Protein AF-A0A4Q5SFA4-F1 (afdb_monomer_lite)

Sequence (70 aa):
MLRFAVLLAMATPAVAQDATIADAAWLAGRWVGEGLGGQVEESWSPAMGGQMAGHFTLVQDGKPVFYELM

Secondary structure (DSSP, 8-state):
---PPP--PPPPPPPPPPP-GGGGGGG-EEEEEEETTEEEEEEEPPPBTTB--EEEEEEETTEEEEEEE-

Structure (mmCIF, N/CA/C/O backbone):
data_AF-A0A4Q5SFA4-F1
#
_entry.id   AF-A0A4Q5SFA4-F1
#
loop_
_atom_site.group_PDB
_atom_site.id
_atom_site.type_symbol
_atom_site.label_atom_id
_atom_site.label_alt_id
_atom_site.label_comp_id
_atom_site.label_asym_id
_atom_site.label_entity_id
_atom_site.label_seq_id
_atom_site.pdbx_PDB_ins_code
_atom_site.Cartn_x
_atom_site.Cartn_y
_atom_site.Cartn_z
_atom_site.occupancy
_atom_site.B_iso_or_equiv
_atom_site.auth_seq_id
_atom_site.auth_comp_id
_atom_site.auth_asym_id
_atom_site.auth_atom_id
_atom_site.pdbx_PDB_model_num
ATOM 1 N N . MET A 1 1 ? 41.753 -50.205 -14.644 1.00 45.28 1 MET A N 1
ATOM 2 C CA . MET A 1 1 ? 41.898 -48.930 -13.904 1.00 45.28 1 MET A CA 1
ATOM 3 C C . MET A 1 1 ? 41.175 -47.846 -14.690 1.00 45.28 1 MET A C 1
ATOM 5 O O . MET A 1 1 ? 41.707 -47.397 -15.695 1.00 45.28 1 MET A O 1
ATOM 9 N N . LEU A 1 2 ? 39.941 -47.499 -14.316 1.00 43.34 2 LEU A N 1
ATOM 10 C CA . LEU A 1 2 ? 39.141 -46.508 -15.043 1.00 43.34 2 LEU A CA 1
ATOM 11 C C . LEU A 1 2 ? 39.336 -45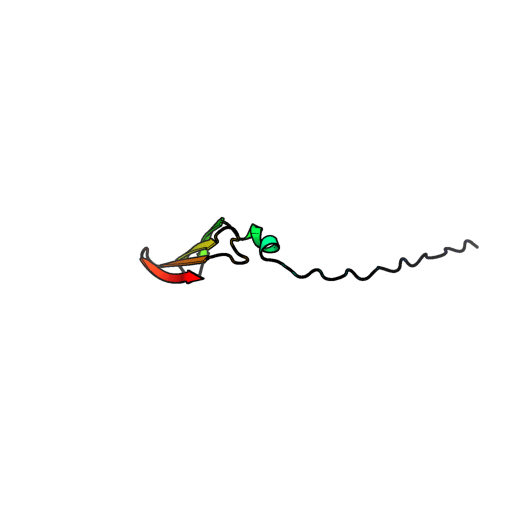.131 -14.394 1.00 43.34 2 LEU A C 1
ATOM 13 O O . LEU A 1 2 ? 39.031 -44.958 -13.217 1.00 43.34 2 LEU A O 1
ATOM 17 N N . ARG A 1 3 ? 39.898 -44.174 -15.139 1.00 58.12 3 ARG A N 1
ATOM 18 C CA . ARG A 1 3 ? 40.106 -42.792 -14.685 1.00 58.12 3 ARG A CA 1
ATOM 19 C C . ARG A 1 3 ? 38.845 -41.976 -14.974 1.00 58.12 3 ARG A C 1
ATOM 21 O O . ARG A 1 3 ? 38.534 -41.741 -16.135 1.00 58.12 3 ARG A O 1
ATOM 28 N N . PHE A 1 4 ? 38.145 -41.541 -13.929 1.00 52.97 4 PHE A N 1
ATOM 29 C CA . PHE A 1 4 ? 37.113 -40.507 -14.029 1.00 52.97 4 PHE A CA 1
ATOM 30 C C . PHE A 1 4 ? 37.789 -39.132 -14.039 1.00 52.97 4 PHE A C 1
ATOM 32 O O . PHE A 1 4 ? 38.471 -38.771 -13.082 1.00 52.97 4 PHE A O 1
ATOM 39 N N . ALA A 1 5 ? 37.618 -38.374 -15.121 1.00 62.72 5 ALA A N 1
ATOM 40 C CA . ALA A 1 5 ? 37.963 -36.958 -15.158 1.00 62.72 5 ALA A CA 1
ATOM 41 C C . ALA A 1 5 ? 36.745 -36.155 -14.681 1.00 62.72 5 ALA A C 1
ATOM 43 O O . ALA A 1 5 ? 35.673 -36.243 -15.278 1.00 62.72 5 ALA A O 1
ATOM 44 N N . VAL A 1 6 ? 36.897 -35.399 -13.594 1.00 67.00 6 VAL A N 1
ATOM 45 C CA . VAL A 1 6 ? 35.882 -34.442 -13.135 1.00 67.00 6 VAL A CA 1
ATOM 46 C C . VAL A 1 6 ? 36.059 -33.160 -13.942 1.00 67.00 6 VAL A C 1
ATOM 48 O O . VAL A 1 6 ? 37.109 -32.523 -13.872 1.00 67.00 6 VAL A O 1
ATOM 51 N N . LEU A 1 7 ? 35.042 -32.790 -14.720 1.00 67.44 7 LEU A N 1
ATOM 52 C CA . LEU A 1 7 ? 34.975 -31.494 -15.386 1.00 67.44 7 LEU A CA 1
ATOM 53 C C . LEU A 1 7 ? 34.408 -30.476 -14.389 1.00 67.44 7 LEU A C 1
ATOM 55 O O . LEU A 1 7 ? 33.236 -30.548 -14.025 1.00 67.44 7 LEU A O 1
ATOM 59 N N . LEU A 1 8 ? 35.241 -29.548 -13.920 1.00 67.56 8 LEU A N 1
ATOM 60 C CA . LEU A 1 8 ? 34.806 -28.461 -13.047 1.00 67.56 8 LEU A CA 1
ATOM 61 C C . LEU A 1 8 ? 34.197 -27.344 -13.906 1.00 67.56 8 LEU A C 1
ATOM 63 O O . LEU A 1 8 ? 34.920 -26.614 -14.582 1.00 67.56 8 LEU A O 1
ATOM 67 N N . ALA A 1 9 ? 32.870 -27.221 -13.897 1.00 72.00 9 ALA A N 1
ATOM 68 C CA . ALA A 1 9 ? 32.187 -26.082 -14.499 1.00 72.00 9 ALA A CA 1
ATOM 69 C C . ALA A 1 9 ? 32.495 -24.816 -13.682 1.00 72.00 9 ALA A C 1
ATOM 71 O O . ALA A 1 9 ? 32.155 -24.728 -12.503 1.00 72.00 9 ALA A O 1
ATOM 72 N N . MET A 1 10 ? 33.154 -23.838 -14.301 1.00 70.62 10 MET A N 1
ATOM 73 C CA . MET A 1 10 ? 33.310 -22.500 -13.731 1.00 70.62 10 MET A CA 1
ATOM 74 C C . MET A 1 10 ? 31.965 -21.775 -13.834 1.00 70.62 10 MET A C 1
ATOM 76 O O . MET A 1 10 ? 31.478 -21.540 -14.939 1.00 70.62 10 MET A O 1
ATOM 80 N N . ALA A 1 11 ? 31.358 -21.425 -12.700 1.00 71.38 11 ALA A N 1
ATOM 81 C CA . ALA A 1 11 ? 30.185 -20.560 -12.693 1.00 71.38 11 ALA A CA 1
ATOM 82 C C . ALA A 1 11 ? 30.610 -19.136 -13.078 1.00 71.38 11 ALA A C 1
ATOM 84 O O . ALA A 1 11 ? 31.469 -18.539 -12.428 1.00 71.38 11 ALA A O 1
ATOM 85 N N . THR A 1 12 ? 30.024 -18.586 -14.139 1.00 70.38 12 THR A N 1
ATOM 86 C CA . THR A 1 12 ? 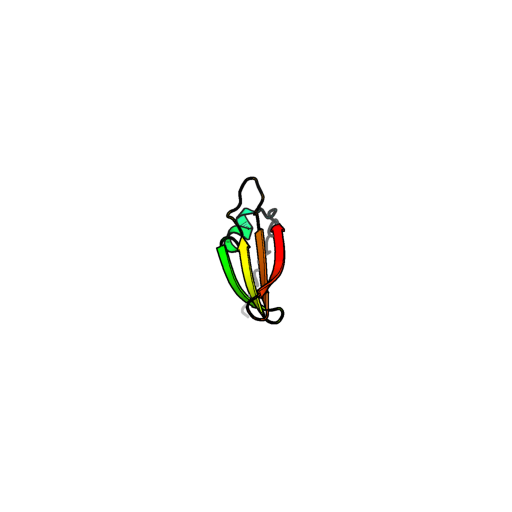30.155 -17.162 -14.460 1.00 70.38 12 THR A CA 1
ATOM 87 C C . THR A 1 12 ? 29.445 -16.341 -13.384 1.00 70.38 12 THR A C 1
ATOM 89 O O . THR A 1 12 ? 28.285 -16.643 -13.089 1.00 70.38 12 THR A O 1
ATOM 92 N N . PRO A 1 13 ? 30.087 -15.314 -12.799 1.00 68.56 13 PRO A N 1
ATOM 93 C CA . PRO A 1 13 ? 29.411 -14.445 -11.849 1.00 68.56 13 PRO A CA 1
ATOM 94 C C . PRO A 1 13 ? 28.257 -13.738 -12.564 1.00 68.56 13 PRO A C 1
ATOM 96 O O . PRO A 1 13 ? 28.446 -13.145 -13.627 1.00 68.56 13 PRO A O 1
ATOM 99 N N . ALA A 1 14 ? 27.054 -13.830 -11.999 1.00 74.75 14 ALA A N 1
ATOM 100 C CA . ALA A 1 14 ? 25.926 -13.049 -12.476 1.00 74.75 14 ALA A CA 1
ATOM 101 C C . ALA A 1 14 ? 26.233 -11.565 -12.242 1.00 74.75 14 ALA A C 1
ATOM 103 O O . ALA A 1 14 ? 26.576 -11.166 -11.127 1.00 74.75 14 ALA A O 1
ATOM 104 N N . VAL A 1 15 ? 26.133 -10.753 -13.292 1.00 71.88 15 VAL A N 1
ATOM 105 C CA . VAL A 1 15 ? 26.168 -9.297 -13.150 1.00 71.88 15 VAL A CA 1
ATOM 106 C C . VAL A 1 15 ? 24.860 -8.893 -12.476 1.00 71.88 15 VAL A C 1
ATOM 108 O O . VAL A 1 15 ? 23.787 -9.199 -12.992 1.00 71.88 15 VAL A O 1
ATOM 111 N N . ALA A 1 16 ? 24.947 -8.259 -11.306 1.00 74.50 16 ALA A N 1
ATOM 112 C CA . ALA A 1 16 ? 23.776 -7.702 -10.645 1.00 74.50 16 ALA A CA 1
ATOM 113 C C . ALA A 1 16 ? 23.215 -6.575 -11.521 1.00 74.50 16 ALA A C 1
ATOM 115 O O . ALA A 1 16 ? 23.934 -5.639 -11.867 1.00 74.50 16 ALA A O 1
ATOM 116 N N . GLN A 1 17 ? 21.953 -6.704 -11.914 1.00 79.25 17 GLN A N 1
ATOM 117 C CA . GLN A 1 17 ? 21.220 -5.650 -12.598 1.00 79.25 17 GLN A CA 1
ATOM 118 C C . GLN A 1 17 ? 20.609 -4.722 -11.544 1.00 79.25 17 GLN A C 1
ATOM 120 O O . GLN A 1 17 ? 20.098 -5.206 -10.532 1.00 79.25 17 GLN A O 1
ATOM 125 N N . ASP A 1 18 ? 20.662 -3.409 -11.775 1.00 88.81 18 ASP A N 1
ATOM 126 C CA . ASP A 1 18 ? 20.011 -2.442 -10.892 1.00 88.81 18 ASP A CA 1
ATOM 127 C C . ASP A 1 18 ? 18.500 -2.701 -10.872 1.00 88.81 18 ASP A C 1
ATOM 129 O O . ASP A 1 18 ? 17.859 -2.783 -11.924 1.00 88.81 18 ASP A O 1
ATOM 133 N N . ALA A 1 19 ? 17.940 -2.843 -9.670 1.00 91.62 19 ALA A N 1
ATOM 134 C CA . ALA A 1 19 ? 16.506 -3.012 -9.490 1.00 91.62 19 ALA A CA 1
ATOM 135 C C . ALA A 1 19 ? 15.761 -1.721 -9.854 1.00 91.62 19 ALA A C 1
ATOM 137 O O . ALA A 1 19 ? 16.227 -0.604 -9.617 1.00 91.62 19 ALA A O 1
ATOM 138 N N . THR A 1 20 ? 14.567 -1.887 -10.398 1.00 93.56 20 THR A N 1
ATOM 139 C CA . THR A 1 20 ? 13.670 -0.819 -10.828 1.00 93.56 20 THR A CA 1
ATOM 140 C C . THR A 1 20 ? 12.334 -0.926 -10.101 1.00 93.56 20 THR A C 1
ATOM 142 O O . THR A 1 20 ? 11.980 -1.968 -9.554 1.00 93.56 20 THR A O 1
ATOM 145 N N . ILE A 1 21 ? 11.523 0.134 -10.153 1.00 95.69 21 ILE A N 1
ATOM 146 C CA . ILE A 1 21 ? 10.161 0.094 -9.599 1.00 95.69 21 ILE A CA 1
ATOM 147 C C . ILE A 1 21 ? 9.278 -0.978 -10.268 1.00 95.69 21 ILE A C 1
ATOM 149 O O . ILE A 1 21 ? 8.325 -1.462 -9.665 1.00 95.69 21 ILE A O 1
ATOM 153 N N . ALA A 1 22 ? 9.601 -1.391 -11.501 1.00 94.25 22 ALA A N 1
ATOM 154 C CA . ALA A 1 22 ? 8.874 -2.450 -12.197 1.00 94.25 22 ALA A CA 1
ATOM 155 C C . ALA A 1 22 ? 9.078 -3.824 -11.538 1.00 94.25 22 ALA A C 1
ATOM 157 O O . ALA A 1 22 ? 8.173 -4.656 -11.576 1.00 94.25 22 ALA A O 1
ATOM 158 N N . ASP A 1 23 ? 10.211 -4.042 -10.865 1.00 95.88 23 ASP A N 1
ATOM 159 C CA . ASP A 1 23 ? 10.481 -5.282 -10.129 1.00 95.88 23 ASP A CA 1
ATOM 160 C C . ASP A 1 23 ? 9.596 -5.411 -8.872 1.00 95.88 23 ASP A C 1
ATOM 162 O O . ASP A 1 23 ? 9.386 -6.511 -8.358 1.00 95.88 23 ASP A O 1
ATOM 166 N N . ALA A 1 24 ? 9.004 -4.300 -8.415 1.00 96.19 24 ALA A N 1
ATOM 167 C CA . ALA A 1 24 ? 8.022 -4.243 -7.333 1.00 96.19 24 ALA A CA 1
ATOM 168 C C . ALA A 1 24 ? 6.561 -4.247 -7.826 1.00 96.19 24 ALA A C 1
ATOM 170 O O . ALA A 1 24 ? 5.644 -4.070 -7.026 1.00 96.19 24 ALA A O 1
ATOM 171 N N . ALA A 1 25 ? 6.303 -4.480 -9.121 1.00 96.62 25 ALA A N 1
ATOM 172 C CA . ALA A 1 25 ? 4.949 -4.429 -9.686 1.00 96.62 25 ALA A CA 1
ATOM 173 C C . ALA A 1 25 ? 3.954 -5.397 -9.018 1.00 96.62 25 ALA A C 1
ATOM 175 O O . ALA A 1 25 ? 2.751 -5.153 -9.048 1.00 96.62 25 ALA A O 1
ATOM 176 N N . TRP A 1 26 ? 4.446 -6.468 -8.388 1.00 96.94 26 TRP A N 1
ATOM 177 C CA . TRP A 1 26 ? 3.632 -7.416 -7.624 1.00 96.94 26 TRP A CA 1
ATOM 178 C C . TRP A 1 26 ? 2.961 -6.793 -6.392 1.00 96.94 26 TRP A C 1
ATOM 180 O O . TRP A 1 26 ? 1.973 -7.339 -5.909 1.00 96.94 26 TRP A O 1
ATOM 190 N N . LEU A 1 27 ? 3.485 -5.673 -5.884 1.00 97.56 27 LEU A N 1
ATOM 191 C CA . LEU A 1 27 ? 2.944 -4.979 -4.718 1.00 97.56 27 LEU A CA 1
ATOM 192 C C . LEU A 1 27 ? 1.667 -4.195 -5.059 1.00 97.56 27 LEU A C 1
ATOM 194 O O . LEU A 1 27 ? 0.823 -3.985 -4.187 1.00 97.56 27 LEU A O 1
ATOM 198 N N . ALA A 1 28 ? 1.508 -3.786 -6.324 1.00 98.38 28 ALA A N 1
ATOM 199 C CA . ALA A 1 28 ? 0.347 -3.033 -6.781 1.00 98.38 28 ALA A CA 1
ATOM 200 C C . ALA A 1 28 ? -0.947 -3.821 -6.540 1.00 98.38 28 ALA A C 1
ATOM 202 O O . ALA A 1 28 ? -1.098 -4.961 -6.982 1.00 98.38 28 ALA A O 1
ATOM 203 N N . GLY A 1 29 ? -1.905 -3.189 -5.870 1.00 98.31 29 GLY A N 1
ATOM 204 C CA . GLY A 1 29 ? -3.155 -3.830 -5.485 1.00 98.31 29 GLY A CA 1
ATOM 205 C C . GLY A 1 29 ? -3.626 -3.408 -4.104 1.00 98.31 29 GLY A C 1
ATOM 206 O O . GLY A 1 29 ? -3.170 -2.407 -3.554 1.00 98.31 29 GLY A O 1
ATOM 207 N N . ARG A 1 30 ? -4.571 -4.187 -3.574 1.00 98.31 30 ARG A N 1
ATOM 208 C CA . ARG A 1 30 ? -5.208 -3.973 -2.276 1.00 98.31 30 ARG A CA 1
ATOM 209 C C . ARG A 1 30 ? -4.988 -5.196 -1.398 1.00 98.31 30 ARG A C 1
ATOM 211 O O . ARG A 1 30 ? -5.390 -6.303 -1.760 1.00 98.31 30 ARG A O 1
ATOM 218 N N . TRP A 1 31 ? -4.404 -4.964 -0.236 1.00 98.25 31 TRP A N 1
ATOM 219 C CA . TRP A 1 31 ? -4.065 -5.965 0.761 1.00 98.25 31 TRP A CA 1
ATOM 220 C C . TRP A 1 31 ? -4.928 -5.706 1.991 1.00 98.25 31 TRP A C 1
ATOM 222 O O . TRP A 1 31 ? -4.902 -4.613 2.547 1.00 98.25 31 TRP A O 1
ATOM 232 N N . VAL A 1 32 ? -5.734 -6.689 2.390 1.00 98.44 32 VAL A N 1
ATOM 233 C CA . VAL A 1 32 ? -6.647 -6.574 3.536 1.00 98.44 32 VAL A CA 1
ATOM 234 C C . VAL A 1 32 ? -6.402 -7.745 4.466 1.00 98.44 32 VAL A C 1
ATOM 236 O O . VAL A 1 32 ? -6.309 -8.886 4.009 1.00 98.44 32 VAL A O 1
ATOM 239 N N . GLY A 1 33 ? -6.329 -7.480 5.764 1.00 98.19 33 GLY A N 1
ATOM 240 C CA . GLY A 1 33 ? -6.117 -8.532 6.746 1.00 98.19 33 GLY A CA 1
ATOM 241 C C . GLY A 1 33 ? -6.236 -8.055 8.182 1.00 98.19 33 GLY A C 1
ATOM 242 O O . GLY A 1 33 ? -6.732 -6.966 8.464 1.00 98.19 33 GLY A O 1
ATOM 243 N N . GLU A 1 34 ? -5.767 -8.905 9.085 1.00 98.25 34 GLU A N 1
ATOM 244 C CA . GLU A 1 34 ? -5.656 -8.627 10.513 1.00 98.25 34 GLU A CA 1
ATOM 245 C C . GLU A 1 34 ? -4.201 -8.305 10.862 1.00 98.25 34 GLU A C 1
ATOM 247 O O . GLU A 1 34 ? -3.273 -8.992 10.430 1.00 98.25 34 GLU A O 1
ATOM 252 N N . GLY A 1 35 ? -3.993 -7.259 11.655 1.00 96.31 35 GLY A N 1
ATOM 253 C CA . GLY A 1 35 ? -2.668 -6.819 12.072 1.00 96.31 35 GLY A CA 1
ATOM 254 C C . GLY A 1 35 ? -2.757 -5.700 13.099 1.00 96.31 35 GLY A C 1
ATOM 255 O O . GLY A 1 35 ? -3.760 -4.999 13.183 1.00 96.31 35 GLY A O 1
ATOM 256 N N . LEU A 1 36 ? -1.714 -5.536 13.918 1.00 96.81 36 LEU A N 1
ATOM 257 C CA . LEU A 1 36 ? -1.627 -4.439 14.898 1.00 96.81 36 LEU A CA 1
ATOM 258 C C . LEU A 1 36 ? -2.856 -4.342 15.834 1.00 96.81 36 LEU A C 1
ATOM 260 O O . LEU A 1 36 ? -3.252 -3.255 16.245 1.00 96.81 36 LEU A O 1
ATOM 264 N N . GLY A 1 37 ? -3.483 -5.477 16.160 1.00 97.69 37 GLY A N 1
ATOM 265 C CA . GLY A 1 37 ? -4.667 -5.529 17.025 1.00 97.69 37 GLY A CA 1
ATOM 266 C C . GLY A 1 37 ? -5.977 -5.071 16.373 1.00 97.69 37 GLY A C 1
ATOM 267 O O . GLY A 1 37 ? -6.928 -4.788 17.096 1.00 97.69 37 GLY A O 1
ATOM 268 N N . GLY A 1 38 ? -6.047 -4.979 15.042 1.00 98.19 38 GLY A N 1
ATOM 269 C CA . GLY A 1 38 ? -7.260 -4.594 14.321 1.00 98.19 38 GLY A CA 1
ATOM 270 C C . GLY A 1 38 ? -7.288 -5.062 12.864 1.00 98.19 38 GLY A C 1
ATOM 271 O O . GLY A 1 38 ? -6.472 -5.885 12.443 1.00 98.19 38 GLY A O 1
ATOM 272 N N . GLN A 1 39 ? -8.228 -4.514 12.093 1.00 98.62 39 GLN A N 1
ATOM 273 C CA . GLN A 1 39 ? -8.253 -4.685 10.640 1.00 98.62 39 GLN A CA 1
ATOM 274 C C . GLN A 1 39 ? -7.279 -3.707 10.000 1.00 98.62 39 GLN A C 1
ATOM 276 O O . GLN A 1 39 ? -7.314 -2.510 10.295 1.00 98.62 39 GLN A O 1
ATOM 281 N N . VAL A 1 40 ? -6.456 -4.209 9.090 1.00 98.56 40 VAL A N 1
ATOM 282 C CA . VAL A 1 40 ? -5.536 -3.404 8.295 1.00 98.56 40 VAL A CA 1
ATOM 283 C C . VAL A 1 40 ? -5.907 -3.467 6.825 1.00 98.56 40 VAL A C 1
ATOM 285 O O . VAL A 1 40 ? -6.338 -4.502 6.308 1.00 98.56 40 VAL A O 1
ATOM 288 N N . GLU A 1 41 ? -5.711 -2.344 6.155 1.00 98.38 41 GLU A N 1
ATOM 289 C CA . GLU A 1 41 ? -5.770 -2.247 4.708 1.00 98.38 41 GLU A CA 1
ATOM 290 C C . GLU A 1 41 ? -4.577 -1.443 4.210 1.00 98.38 41 GLU A C 1
ATOM 292 O O . GLU A 1 41 ? -4.315 -0.346 4.699 1.00 98.38 41 GLU A O 1
ATOM 297 N N . GLU A 1 42 ? -3.888 -1.979 3.212 1.00 98.44 42 GLU A N 1
ATOM 298 C CA . GLU A 1 42 ? -2.820 -1.295 2.500 1.00 98.44 42 GLU A CA 1
ATOM 299 C C . GLU A 1 42 ? -3.092 -1.364 1.003 1.00 98.44 42 GLU A C 1
ATOM 301 O O . GLU A 1 42 ? -3.469 -2.411 0.470 1.00 98.44 42 GLU A O 1
ATOM 306 N N . SER A 1 43 ? -2.934 -0.241 0.314 1.00 98.44 43 SER A N 1
ATOM 307 C CA . SER A 1 43 ? -3.084 -0.183 -1.136 1.00 98.44 43 SER A CA 1
ATOM 308 C C . SER A 1 43 ? -1.905 0.520 -1.771 1.00 98.44 43 SER A C 1
ATOM 310 O O . SER A 1 43 ? -1.468 1.563 -1.291 1.00 98.44 43 SER A O 1
ATOM 312 N N . TRP A 1 44 ? -1.449 -0.038 -2.888 1.00 98.62 44 TRP A N 1
ATOM 313 C CA . TRP A 1 44 ? -0.358 0.495 -3.694 1.00 98.62 44 TRP A CA 1
ATOM 314 C C . TRP A 1 44 ? -0.818 0.707 -5.130 1.00 98.62 44 TRP A C 1
ATOM 316 O O . TRP A 1 44 ? -1.403 -0.190 -5.751 1.00 98.62 44 TRP A O 1
ATOM 326 N N . SER A 1 45 ? -0.546 1.892 -5.676 1.00 98.12 45 SER A N 1
ATOM 327 C CA . SER A 1 45 ? -0.821 2.194 -7.077 1.00 98.12 45 SER A CA 1
ATOM 328 C C . SER A 1 45 ? 0.115 1.406 -7.998 1.00 98.12 45 SER A C 1
ATOM 330 O O . SER A 1 45 ? 1.242 1.088 -7.614 1.00 98.12 45 SER A O 1
ATOM 332 N N . PRO A 1 46 ? -0.271 1.171 -9.263 1.00 97.81 46 PRO A N 1
ATOM 333 C CA . PRO A 1 46 ? 0.704 0.853 -10.297 1.00 97.81 46 PRO A CA 1
ATOM 334 C C . PRO A 1 46 ? 1.811 1.914 -10.347 1.00 97.81 46 PRO A C 1
ATOM 336 O O . PRO A 1 46 ? 1.572 3.088 -10.040 1.00 97.81 46 PRO A O 1
ATOM 339 N N . ALA A 1 47 ? 3.013 1.507 -10.754 1.00 96.81 47 ALA A N 1
ATOM 340 C CA . ALA A 1 47 ? 4.133 2.426 -10.884 1.00 96.81 47 ALA A CA 1
ATOM 341 C C . ALA A 1 47 ? 3.855 3.500 -11.950 1.00 96.81 47 ALA A C 1
ATOM 343 O O . ALA A 1 47 ? 3.452 3.193 -13.074 1.00 96.81 47 ALA A O 1
ATOM 344 N N . MET A 1 48 ? 4.118 4.760 -11.610 1.00 96.38 48 MET A N 1
ATOM 345 C CA . MET A 1 48 ? 3.995 5.907 -12.505 1.00 96.38 48 MET A CA 1
ATOM 346 C C . MET A 1 48 ? 5.127 6.897 -12.222 1.00 96.38 48 MET A C 1
ATOM 348 O O . MET A 1 48 ? 5.335 7.316 -11.088 1.00 96.38 48 MET A O 1
ATOM 352 N N . GLY A 1 49 ? 5.888 7.265 -13.256 1.00 94.94 49 GLY A N 1
ATOM 353 C CA . GLY A 1 49 ? 6.992 8.222 -13.107 1.00 94.94 49 GLY A CA 1
ATOM 354 C C . GLY A 1 49 ? 8.130 7.734 -12.201 1.00 94.94 49 GLY A C 1
ATOM 355 O O . GLY A 1 49 ? 8.767 8.547 -11.543 1.00 94.94 49 GLY A O 1
ATOM 356 N N . GLY A 1 50 ? 8.371 6.420 -12.144 1.00 94.75 50 GLY A N 1
ATOM 357 C CA . GLY A 1 50 ? 9.429 5.832 -11.313 1.00 94.75 50 GLY A CA 1
ATOM 358 C C . GLY A 1 50 ? 9.051 5.627 -9.844 1.00 94.75 50 GLY A C 1
ATOM 359 O O . GLY A 1 50 ? 9.913 5.250 -9.059 1.00 94.75 50 GLY A O 1
ATOM 360 N N . GLN A 1 51 ? 7.788 5.858 -9.471 1.00 95.69 51 GLN A N 1
ATOM 361 C CA . GLN A 1 51 ? 7.310 5.781 -8.089 1.00 95.69 51 GLN A CA 1
ATOM 362 C C . GLN A 1 51 ? 5.976 5.029 -8.009 1.00 95.69 51 GLN A C 1
ATOM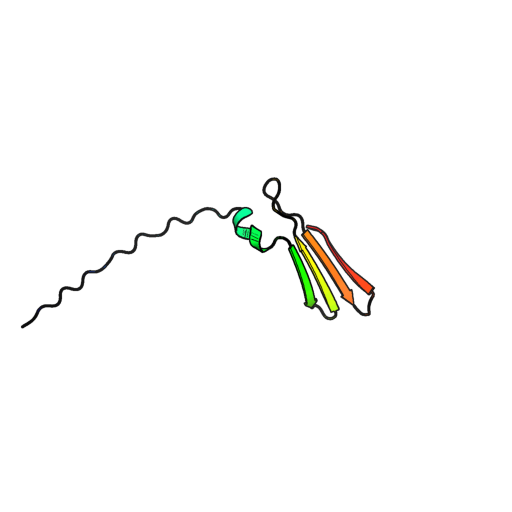 364 O O . GLN A 1 51 ? 5.272 4.897 -9.011 1.00 95.69 51 GLN A O 1
ATOM 369 N N . MET A 1 52 ? 5.626 4.552 -6.817 1.00 98.06 52 MET A N 1
ATOM 370 C CA . MET A 1 52 ? 4.307 4.010 -6.482 1.00 98.06 52 MET A CA 1
ATOM 371 C C . MET A 1 52 ? 3.766 4.824 -5.312 1.00 98.06 52 MET A C 1
ATOM 373 O O . MET A 1 52 ? 4.510 5.082 -4.371 1.00 98.06 52 MET A O 1
ATOM 377 N N . ALA A 1 53 ? 2.504 5.236 -5.386 1.00 97.88 53 ALA A N 1
ATOM 378 C CA . ALA A 1 53 ? 1.832 5.875 -4.264 1.00 97.88 53 ALA A CA 1
ATOM 379 C C . ALA A 1 53 ? 1.168 4.801 -3.403 1.00 97.88 53 ALA A C 1
ATOM 381 O O . ALA A 1 53 ? 0.611 3.835 -3.943 1.00 97.88 53 ALA A O 1
ATOM 382 N N . GLY A 1 54 ? 1.210 4.983 -2.090 1.00 98.25 54 GLY A N 1
ATOM 383 C CA . GLY A 1 54 ? 0.664 4.030 -1.135 1.00 98.25 54 GLY A CA 1
ATOM 384 C C . GLY A 1 54 ? -0.212 4.692 -0.085 1.00 98.25 54 GLY A C 1
ATOM 385 O O . GLY A 1 54 ? -0.055 5.869 0.244 1.00 98.25 54 GLY A O 1
ATOM 386 N N . HIS A 1 55 ? -1.144 3.924 0.468 1.00 98.56 55 HIS A N 1
ATOM 387 C CA . HIS A 1 55 ? -1.807 4.307 1.705 1.00 98.56 55 HIS A CA 1
ATOM 388 C C . HIS A 1 55 ? -2.095 3.102 2.585 1.00 98.56 55 HIS A C 1
ATOM 390 O O . HIS A 1 55 ? -2.428 2.018 2.101 1.00 98.56 55 HIS A O 1
ATOM 396 N N . PHE A 1 56 ? -2.048 3.334 3.890 1.00 98.69 56 PHE A N 1
ATOM 397 C CA . PHE A 1 56 ? -2.365 2.352 4.916 1.00 98.69 56 PHE A CA 1
ATOM 398 C C . PHE A 1 56 ? -3.486 2.866 5.820 1.00 98.69 56 PHE A C 1
ATOM 400 O O . PHE A 1 56 ? -3.610 4.066 6.074 1.00 98.69 56 PHE A O 1
ATOM 407 N N . THR A 1 57 ? -4.323 1.961 6.315 1.00 98.62 57 THR A N 1
ATOM 408 C CA . THR A 1 57 ? -5.343 2.238 7.329 1.00 98.62 57 THR A CA 1
ATOM 409 C C . THR A 1 57 ? -5.366 1.116 8.356 1.00 98.62 57 THR A C 1
ATOM 411 O O . THR A 1 57 ? -5.434 -0.056 7.995 1.00 98.62 57 THR A O 1
ATOM 414 N N . LEU A 1 58 ? -5.388 1.482 9.639 1.00 98.75 58 LEU A N 1
AT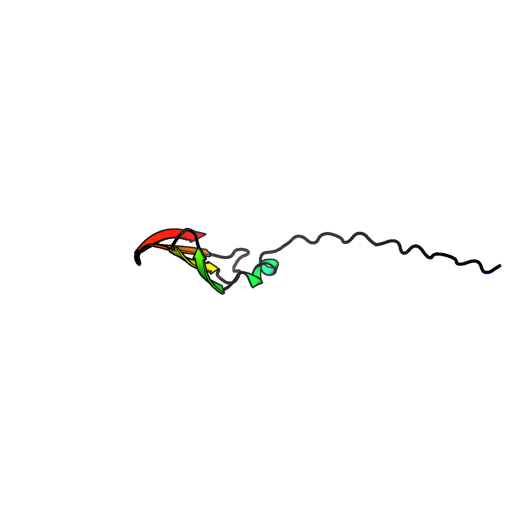OM 415 C CA . LEU A 1 58 ? -5.673 0.570 10.748 1.00 98.75 58 LEU A CA 1
ATOM 416 C C . LEU A 1 58 ? -7.002 0.951 11.401 1.00 98.75 58 LEU A C 1
ATOM 418 O O . LEU A 1 58 ? -7.215 2.105 11.784 1.00 98.75 58 LEU A O 1
ATOM 422 N N . VAL A 1 59 ? -7.870 -0.043 11.570 1.00 98.69 59 VAL A N 1
ATOM 423 C CA . VAL A 1 59 ? -9.169 0.061 12.237 1.00 98.69 59 VAL A CA 1
ATOM 424 C C . VAL A 1 59 ? -9.179 -0.826 13.478 1.00 98.69 59 VAL A C 1
ATOM 426 O O . VAL A 1 59 ? -9.021 -2.041 13.376 1.00 98.69 59 VAL A O 1
ATOM 429 N N . GLN A 1 60 ? -9.431 -0.233 14.642 1.00 98.62 60 GLN A N 1
ATOM 430 C CA . GLN A 1 60 ? -9.628 -0.929 15.918 1.00 98.62 60 GLN A CA 1
ATOM 431 C C . GLN A 1 60 ? -11.009 -0.571 16.473 1.00 98.62 60 GLN A C 1
ATOM 433 O O . GLN A 1 60 ? -11.458 0.567 16.336 1.00 98.62 60 GLN A O 1
ATOM 438 N N . ASP A 1 61 ? -11.719 -1.544 17.045 1.00 97.81 61 ASP A N 1
ATOM 439 C CA . ASP A 1 61 ? -13.080 -1.359 17.579 1.00 97.81 61 ASP A CA 1
ATOM 440 C C . ASP A 1 61 ? -14.049 -0.674 16.590 1.00 97.81 61 ASP A C 1
ATOM 442 O O . ASP A 1 61 ? -14.870 0.174 16.951 1.00 97.81 61 ASP A O 1
ATOM 446 N N . GLY A 1 62 ? -13.918 -1.014 15.302 1.00 97.12 62 GLY A N 1
ATOM 447 C CA . GLY A 1 62 ? -14.730 -0.455 14.216 1.00 97.12 62 GLY A CA 1
ATOM 448 C C . GLY A 1 62 ? -14.439 1.013 13.882 1.00 97.12 62 GLY A C 1
ATOM 449 O O . GLY A 1 62 ? -15.202 1.622 13.132 1.00 97.12 62 GLY A O 1
ATOM 450 N N . LYS A 1 63 ? -13.361 1.594 14.421 1.00 98.12 63 LYS A N 1
ATOM 451 C CA . LYS A 1 63 ? -12.958 2.984 14.185 1.00 98.12 63 LYS A CA 1
ATOM 452 C C . LYS A 1 63 ? -11.557 3.048 13.583 1.00 98.12 63 LYS A C 1
ATOM 454 O O . LYS A 1 63 ? -10.667 2.341 14.051 1.00 98.12 63 LYS A O 1
ATOM 459 N N . PRO A 1 64 ? -11.326 3.895 12.570 1.00 97.69 64 PRO A N 1
ATOM 460 C CA . PRO A 1 64 ? -9.977 4.138 12.100 1.00 97.69 64 PRO A CA 1
ATOM 461 C C . PRO A 1 64 ? -9.172 4.849 13.185 1.00 97.69 64 PRO A C 1
ATOM 463 O O . PRO A 1 64 ? -9.632 5.835 13.764 1.00 97.69 64 PRO A O 1
ATOM 466 N N . VAL A 1 65 ? -7.978 4.333 13.456 1.00 98.38 65 VAL A N 1
ATOM 467 C CA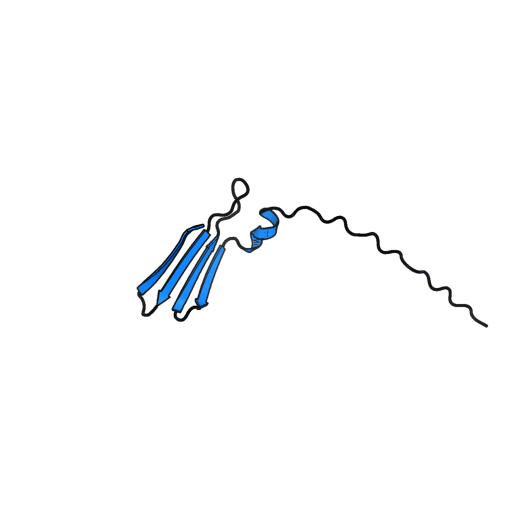 . VAL A 1 65 ? -7.078 4.852 14.497 1.00 98.38 65 VAL A CA 1
ATOM 468 C C . VAL A 1 65 ? -5.740 5.323 13.938 1.00 98.38 65 VAL A C 1
ATOM 470 O O . VAL A 1 65 ? -5.038 6.072 14.614 1.00 98.38 65 VAL A O 1
ATOM 473 N N . PHE A 1 66 ? -5.386 4.927 12.712 1.00 98.50 66 PHE A N 1
ATOM 474 C CA . PHE A 1 66 ? -4.149 5.353 12.065 1.00 98.50 66 PHE A CA 1
ATOM 475 C C . PHE A 1 66 ? -4.255 5.332 10.538 1.00 98.50 66 PHE A C 1
ATOM 477 O O . PHE A 1 66 ? -4.922 4.465 9.966 1.00 98.50 66 PHE A O 1
ATOM 484 N 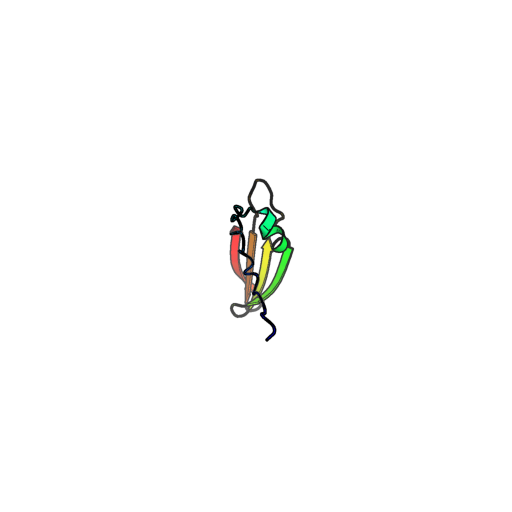N . TYR A 1 67 ? -3.546 6.275 9.916 1.00 98.12 67 TYR A N 1
ATOM 485 C CA . TYR A 1 67 ? -3.368 6.399 8.476 1.00 98.12 67 TYR A CA 1
ATOM 486 C C . TYR A 1 67 ? -1.915 6.739 8.155 1.00 98.12 67 TYR A C 1
ATOM 488 O O . TYR A 1 67 ? -1.300 7.546 8.853 1.00 98.12 67 TYR A O 1
ATOM 496 N N . GLU A 1 68 ? -1.419 6.196 7.052 1.00 98.44 68 GLU A N 1
ATOM 497 C CA . GLU A 1 68 ? -0.151 6.592 6.441 1.00 98.44 68 GLU A CA 1
ATOM 498 C C . GLU A 1 68 ? -0.363 6.813 4.945 1.00 98.44 68 GLU A C 1
ATOM 500 O O . GLU A 1 68 ? -1.152 6.108 4.313 1.00 98.44 68 GLU A O 1
ATOM 505 N N . LEU A 1 69 ? 0.317 7.823 4.404 1.00 97.88 69 LEU A N 1
ATOM 506 C CA . LEU A 1 69 ? 0.347 8.158 2.985 1.00 97.88 69 LEU A CA 1
ATOM 507 C C . LEU A 1 69 ? 1.811 8.183 2.552 1.00 97.88 69 LEU A C 1
ATOM 509 O O . LEU A 1 69 ? 2.629 8.812 3.229 1.00 97.88 69 LEU A O 1
ATOM 513 N N . MET A 1 70 ? 2.110 7.510 1.445 1.00 93.44 70 MET A N 1
ATOM 514 C CA . MET A 1 70 ? 3.459 7.316 0.907 1.00 93.44 70 MET A CA 1
ATOM 515 C C . MET A 1 70 ? 3.523 7.760 -0.550 1.00 93.44 70 MET A C 1
ATOM 517 O O . MET A 1 70 ? 2.573 7.438 -1.307 1.00 93.44 70 MET A O 1
#

Radius of gyration: 23.43 Å; chains: 1; bounding box: 57×57×33 Å

Foldseek 3Di:
DDDDDDDDDDDDDDDDDDDFVVVVQVQADWDWDDDPQFIKIKHWHGDDPRDIWIKIWGDHPNHTDDMDTD

pLDDT: mean 89.56, std 14.44, range [43.34, 98.75]